Protein AF-A0A7C5L2U5-F1 (afdb_monomer)

Sequence (134 aa):
MRKGSALLLLSFTPVLYGMSEPAPIPSELKEVKIRITDAQGVSHSLKGIRCSDGTLRLKRGALSYSVPLSSVRRITSLSSAGGNVRIRVEFVDGSAEEFEISATTRCVSESRVGTVSFHMAEIREMELLQGESR

Nearest PDB structures (foldseek):
  3tw1-assembly1_A  TM=5.093E-01  e=3.660E-01  Saccharomyces cerevisiae S288C
  3gyp-assembly1_A  TM=5.142E-01  e=5.892E-01  Saccharomyces cerevisiae
  6thl-assembly1_A  TM=4.726E-01  e=4.768E-01  Saccharomyces cerevisiae
  3to1-assembly1_A  TM=4.893E-01  e=9.999E-01  Saccharomyces cerevisiae S288C
  6j3y-assembly1_O  TM=2.353E-01  e=5.892E-01  Chaetoceros neogracilis

pLDDT: mean 86.25, std 17.01, range [35.06, 98.5]

Secondary structure (DSSP, 8-state):
--------------------PPPPPPHHHHT-EEEEEETT--EEEEEEEESSSSEEEEEETTEEEEEEGGGEEEEEEEEEETTEEEEEEEETTS-EEEEEEETT-EEEEEETTEEEEEEGGGEEEEEEETT---

Structure (mmCIF, N/CA/C/O backbone):
data_AF-A0A7C5L2U5-F1
#
_entry.id   AF-A0A7C5L2U5-F1
#
loop_
_atom_site.group_PDB
_atom_site.id
_atom_site.type_symbol
_atom_site.label_atom_id
_atom_site.label_alt_id
_atom_site.label_comp_id
_atom_site.label_asym_id
_atom_site.label_entity_id
_atom_site.label_seq_id
_atom_site.pdbx_PDB_ins_code
_atom_site.Cartn_x
_atom_site.Cartn_y
_atom_site.Cartn_z
_atom_site.occupancy
_atom_site.B_iso_or_equiv
_atom_site.auth_seq_id
_atom_site.auth_comp_id
_atom_site.auth_asym_id
_atom_site.auth_atom_id
_atom_site.pdbx_PDB_model_num
ATOM 1 N N . MET A 1 1 ? 76.781 -20.358 10.986 1.00 45.69 1 MET A N 1
ATOM 2 C CA . MET A 1 1 ? 76.054 -19.166 10.487 1.00 45.69 1 MET A CA 1
ATOM 3 C C . MET A 1 1 ? 75.136 -19.574 9.346 1.00 45.69 1 MET A C 1
ATOM 5 O O . MET A 1 1 ? 75.649 -19.985 8.318 1.00 45.69 1 MET A O 1
ATOM 9 N N . ARG A 1 2 ? 73.814 -19.455 9.516 1.00 42.38 2 ARG A N 1
ATOM 10 C CA . ARG A 1 2 ? 72.861 -18.942 8.510 1.00 42.38 2 ARG A CA 1
ATOM 11 C C . ARG A 1 2 ? 71.478 -18.864 9.163 1.00 42.38 2 ARG A C 1
ATOM 13 O O . ARG A 1 2 ? 70.900 -19.874 9.538 1.00 42.38 2 ARG A O 1
ATOM 20 N N . LYS A 1 3 ? 71.034 -17.624 9.377 1.00 47.75 3 LYS A N 1
ATOM 21 C CA . LYS A 1 3 ? 69.701 -17.241 9.850 1.00 47.75 3 LYS A CA 1
ATOM 22 C C . LYS A 1 3 ? 68.711 -17.453 8.702 1.00 47.75 3 LYS A C 1
ATOM 24 O O . LYS A 1 3 ? 68.969 -16.963 7.606 1.00 47.75 3 LYS A O 1
ATOM 29 N N . GLY A 1 4 ? 67.604 -18.141 8.956 1.00 46.12 4 GLY A N 1
ATOM 30 C CA . GLY A 1 4 ? 66.436 -18.145 8.077 1.00 46.12 4 GLY A CA 1
ATOM 31 C C . GLY A 1 4 ? 65.350 -17.275 8.696 1.00 46.12 4 GLY A C 1
ATOM 32 O O . GLY A 1 4 ? 64.686 -17.709 9.631 1.00 46.12 4 GLY A O 1
ATOM 33 N N . SER A 1 5 ? 65.216 -16.037 8.219 1.00 52.88 5 SER A N 1
ATOM 34 C CA . SER A 1 5 ? 64.093 -15.157 8.554 1.00 52.88 5 SER A CA 1
ATOM 35 C C . SER A 1 5 ? 62.842 -15.640 7.823 1.00 52.88 5 SER A C 1
ATOM 37 O O . SER A 1 5 ? 62.804 -15.610 6.595 1.00 52.88 5 SER A O 1
ATOM 39 N N . ALA A 1 6 ? 61.818 -16.055 8.565 1.00 51.91 6 ALA A N 1
ATOM 40 C CA . ALA A 1 6 ? 60.479 -16.255 8.026 1.00 51.91 6 ALA A CA 1
ATOM 41 C C . ALA A 1 6 ? 59.758 -14.897 7.998 1.00 51.91 6 ALA A C 1
ATOM 43 O O . ALA A 1 6 ? 59.420 -14.340 9.042 1.00 51.91 6 ALA A O 1
ATOM 44 N N . LEU A 1 7 ? 59.582 -14.338 6.800 1.00 52.44 7 LEU A N 1
ATOM 45 C CA . LEU A 1 7 ? 58.827 -13.111 6.565 1.00 52.44 7 LEU A CA 1
ATOM 46 C C . LEU A 1 7 ? 57.342 -13.487 6.428 1.00 52.44 7 LEU A C 1
ATOM 48 O O . LEU A 1 7 ? 56.938 -14.081 5.430 1.00 52.44 7 LEU A O 1
ATOM 52 N N . LEU A 1 8 ? 56.543 -13.190 7.454 1.00 53.19 8 LEU A N 1
ATOM 53 C CA . LEU A 1 8 ? 55.098 -13.415 7.459 1.00 53.19 8 LEU A CA 1
ATOM 54 C C . LEU A 1 8 ? 54.422 -12.301 6.636 1.00 53.19 8 LEU A C 1
ATOM 56 O O . LEU A 1 8 ? 54.311 -11.163 7.087 1.00 53.19 8 LEU A O 1
ATOM 60 N N . LEU A 1 9 ? 54.016 -12.613 5.406 1.00 56.59 9 LEU A N 1
ATOM 61 C CA . LEU A 1 9 ? 53.233 -11.721 4.547 1.00 56.59 9 LEU A CA 1
ATOM 62 C C . LEU A 1 9 ? 51.773 -11.701 5.031 1.00 56.59 9 LEU A C 1
ATOM 64 O O . LEU A 1 9 ? 51.021 -12.638 4.775 1.00 56.59 9 LEU A O 1
ATOM 68 N N . LEU A 1 10 ? 51.375 -10.631 5.730 1.00 58.69 10 LEU A N 1
ATOM 69 C CA . LEU A 1 10 ? 49.966 -10.303 5.969 1.00 58.69 10 LEU A CA 1
ATOM 70 C C . LEU A 1 10 ? 49.325 -9.838 4.654 1.00 58.69 10 LEU A C 1
ATOM 72 O O . LEU A 1 10 ? 49.548 -8.717 4.197 1.00 58.69 10 LEU A O 1
ATOM 76 N N . SER A 1 11 ? 48.511 -10.696 4.052 1.00 59.34 11 SER A N 1
ATOM 77 C CA . SER A 1 11 ? 47.642 -10.362 2.928 1.00 59.34 11 SER A CA 1
ATOM 78 C C . SER A 1 11 ? 46.423 -9.567 3.412 1.00 59.34 11 SER A C 1
ATOM 80 O O . SER A 1 11 ? 45.507 -10.103 4.030 1.00 59.34 11 SER A O 1
ATOM 82 N N . PHE A 1 12 ? 46.405 -8.268 3.104 1.00 58.62 12 PHE A N 1
ATOM 83 C CA . PHE A 1 12 ? 45.220 -7.416 3.190 1.00 58.62 12 PHE A CA 1
ATOM 84 C C . PHE A 1 12 ? 44.241 -7.787 2.067 1.00 58.62 12 PHE A C 1
ATOM 86 O O . PHE A 1 12 ? 44.490 -7.489 0.901 1.00 58.62 12 PHE A O 1
ATOM 93 N N . THR A 1 13 ? 43.117 -8.421 2.397 1.00 66.38 13 THR A N 1
ATOM 94 C CA . THR A 1 13 ? 41.984 -8.559 1.469 1.00 66.38 13 THR A CA 1
ATOM 95 C C . THR A 1 13 ? 41.129 -7.289 1.508 1.00 66.38 13 THR A C 1
ATOM 97 O O . THR A 1 13 ? 40.597 -6.970 2.576 1.00 66.38 13 THR A O 1
ATOM 100 N N . PRO A 1 14 ? 40.947 -6.562 0.391 1.00 59.59 14 PRO A N 1
ATOM 101 C CA . PRO A 1 14 ? 40.001 -5.458 0.341 1.00 59.59 14 PRO A CA 1
ATOM 102 C C . PRO A 1 14 ? 38.580 -6.030 0.373 1.00 59.59 14 PRO A C 1
ATOM 104 O O . PRO A 1 14 ? 38.162 -6.757 -0.527 1.00 59.59 14 PRO A O 1
ATOM 107 N N . VAL A 1 15 ? 37.836 -5.714 1.431 1.00 57.22 15 VAL A N 1
ATOM 108 C CA . VAL A 1 15 ? 36.401 -5.993 1.515 1.00 57.22 15 VAL A CA 1
ATOM 109 C C . VAL A 1 15 ? 35.705 -5.061 0.524 1.00 57.22 15 VAL A C 1
ATOM 111 O O . VAL A 1 15 ? 35.487 -3.884 0.806 1.00 57.22 15 VAL A O 1
ATOM 114 N N . LEU A 1 16 ? 35.402 -5.576 -0.667 1.00 55.72 16 LEU A N 1
ATOM 115 C CA . LEU A 1 16 ? 34.537 -4.908 -1.632 1.00 55.72 16 LEU A CA 1
ATOM 116 C C . LEU A 1 16 ? 33.115 -4.911 -1.060 1.00 55.72 16 LEU A C 1
ATOM 118 O O . LEU A 1 16 ? 32.386 -5.895 -1.178 1.00 55.72 16 LEU A O 1
ATOM 122 N N . TYR A 1 17 ? 32.724 -3.816 -0.410 1.00 53.44 17 TYR A N 1
ATOM 123 C CA . TYR A 1 17 ? 31.319 -3.529 -0.145 1.00 53.44 17 TYR A CA 1
ATOM 124 C C . TYR A 1 17 ? 30.631 -3.324 -1.496 1.00 53.44 17 TYR A C 1
ATOM 126 O O . TYR A 1 17 ? 30.745 -2.266 -2.113 1.00 53.44 17 TYR A O 1
ATOM 134 N N . GLY A 1 18 ? 29.961 -4.369 -1.980 1.00 49.81 18 GLY A N 1
ATOM 135 C CA . GLY A 1 18 ? 29.079 -4.273 -3.131 1.00 49.81 18 GLY A CA 1
ATOM 136 C C . GLY A 1 18 ? 28.011 -3.224 -2.848 1.00 49.81 18 GLY A C 1
ATOM 137 O O . GLY A 1 18 ? 27.242 -3.358 -1.897 1.00 49.81 18 GLY A O 1
ATOM 138 N N . MET A 1 19 ? 27.979 -2.172 -3.663 1.00 60.69 19 MET A N 1
ATOM 139 C CA . MET A 1 19 ? 26.809 -1.312 -3.774 1.00 60.69 19 MET A CA 1
ATOM 140 C C . MET A 1 19 ? 25.687 -2.200 -4.304 1.00 60.69 19 MET A C 1
ATOM 142 O O . MET A 1 19 ? 25.660 -2.524 -5.488 1.00 60.69 19 MET A O 1
ATOM 146 N N . SER A 1 20 ? 24.834 -2.690 -3.408 1.00 60.34 20 SER A N 1
ATOM 147 C CA . SER A 1 20 ? 23.683 -3.492 -3.787 1.00 60.34 20 SER A CA 1
ATOM 148 C C . SER A 1 20 ? 22.772 -2.628 -4.647 1.00 60.34 20 SER A C 1
ATOM 150 O O . SER A 1 20 ? 22.174 -1.659 -4.174 1.00 60.34 20 SER A O 1
ATOM 152 N N . GLU A 1 21 ? 22.696 -2.958 -5.935 1.00 59.41 21 GLU A N 1
ATOM 153 C CA . GLU A 1 21 ? 21.680 -2.396 -6.811 1.00 59.41 21 GLU A CA 1
ATOM 154 C C . GLU A 1 21 ? 20.304 -2.609 -6.158 1.00 59.41 21 GLU A C 1
ATOM 156 O O . GLU A 1 21 ? 20.053 -3.673 -5.573 1.00 59.41 21 GLU A O 1
ATOM 161 N N . PRO A 1 22 ? 19.406 -1.606 -6.191 1.00 65.44 22 PRO A N 1
ATOM 162 C CA . PRO A 1 22 ? 18.073 -1.772 -5.643 1.00 65.44 22 PRO A CA 1
ATOM 163 C C . PRO A 1 22 ? 17.408 -2.971 -6.315 1.00 65.44 22 PRO A C 1
ATOM 165 O O . PRO A 1 22 ? 17.375 -3.042 -7.543 1.00 65.44 22 PRO A O 1
ATOM 168 N N . ALA A 1 23 ? 16.858 -3.892 -5.518 1.00 73.12 23 ALA A N 1
ATOM 169 C CA . ALA A 1 23 ? 16.187 -5.068 -6.058 1.00 73.12 23 ALA A CA 1
ATOM 170 C C . ALA A 1 23 ? 15.158 -4.656 -7.134 1.00 73.12 23 ALA A C 1
ATOM 172 O O . ALA A 1 23 ? 14.391 -3.701 -6.911 1.00 73.12 23 ALA A O 1
ATOM 173 N N . PRO A 1 24 ? 15.141 -5.336 -8.294 1.00 80.38 24 PRO A N 1
ATOM 174 C CA . PRO A 1 24 ? 14.226 -5.002 -9.373 1.00 80.38 24 PRO A CA 1
ATOM 175 C C . PRO A 1 24 ? 12.774 -5.235 -8.943 1.00 80.38 24 PRO A C 1
ATOM 177 O O . PRO A 1 24 ? 12.485 -6.049 -8.065 1.00 80.38 24 PRO A O 1
ATOM 180 N N . ILE A 1 25 ? 11.841 -4.517 -9.571 1.00 80.62 25 ILE A N 1
ATOM 181 C CA . ILE A 1 25 ? 10.407 -4.776 -9.400 1.00 80.62 25 ILE A CA 1
ATOM 182 C C . ILE A 1 25 ? 10.097 -6.181 -9.959 1.00 80.62 25 ILE A C 1
ATOM 184 O O . ILE A 1 25 ? 10.520 -6.467 -11.087 1.00 80.62 25 ILE A O 1
ATOM 188 N N . PRO A 1 26 ? 9.378 -7.047 -9.214 1.00 80.56 26 PRO A N 1
ATOM 189 C CA . PRO A 1 26 ? 8.984 -8.374 -9.688 1.00 80.56 26 PRO A CA 1
ATOM 190 C C . PRO A 1 26 ? 8.220 -8.308 -11.013 1.00 80.56 26 PRO A C 1
ATOM 192 O O . PRO A 1 26 ? 7.408 -7.404 -11.220 1.00 80.56 26 PRO A O 1
ATOM 195 N N . SER A 1 27 ? 8.483 -9.251 -11.917 1.00 83.06 27 SER A N 1
ATOM 196 C CA . SER A 1 27 ? 7.961 -9.258 -13.292 1.00 83.06 27 SER A CA 1
ATOM 197 C C . SER A 1 27 ? 6.435 -9.167 -13.352 1.00 83.06 27 SER A C 1
ATOM 199 O O . SER A 1 27 ? 5.891 -8.434 -14.172 1.00 83.06 27 SER A O 1
ATOM 201 N N . GLU A 1 28 ? 5.759 -9.861 -12.444 1.00 83.69 28 GLU A N 1
ATOM 202 C CA . GLU A 1 28 ? 4.307 -9.899 -12.292 1.00 83.69 28 GLU A CA 1
ATOM 203 C C . GLU A 1 28 ? 3.708 -8.573 -11.802 1.00 83.69 28 GLU A C 1
ATOM 205 O O . GLU A 1 28 ? 2.523 -8.320 -12.003 1.00 83.69 28 GLU A O 1
ATOM 210 N N . LEU A 1 29 ? 4.522 -7.703 -11.197 1.00 84.94 29 LEU A N 1
ATOM 211 C CA . LEU A 1 29 ? 4.097 -6.391 -10.713 1.00 84.94 29 LEU A CA 1
ATOM 212 C C . LEU A 1 29 ? 4.506 -5.252 -11.646 1.00 84.94 29 LEU A C 1
ATOM 214 O O . LEU A 1 29 ? 3.911 -4.185 -11.545 1.00 84.94 29 LEU A O 1
ATOM 218 N N . LYS A 1 30 ? 5.474 -5.449 -12.556 1.00 85.94 30 LYS A N 1
ATOM 219 C CA . LYS A 1 30 ? 6.023 -4.390 -13.433 1.00 85.94 30 LYS A CA 1
ATOM 220 C C . LYS A 1 30 ? 4.963 -3.648 -14.241 1.00 85.94 30 LYS A C 1
ATOM 222 O O . LYS A 1 30 ? 5.060 -2.439 -14.407 1.00 85.94 30 LYS A O 1
ATOM 227 N N . GLU A 1 31 ? 3.956 -4.362 -14.732 1.00 88.00 31 GLU A N 1
ATOM 228 C CA . GLU A 1 31 ? 2.911 -3.794 -15.592 1.00 88.00 31 GLU A CA 1
ATOM 229 C C . GLU A 1 31 ? 1.656 -3.352 -14.826 1.00 88.00 31 GLU A C 1
ATOM 231 O O . GLU A 1 31 ? 0.740 -2.776 -15.415 1.00 88.00 31 GLU A O 1
ATOM 236 N N . VAL A 1 32 ? 1.609 -3.567 -13.507 1.00 90.94 32 VAL A N 1
ATOM 237 C CA . VAL A 1 32 ? 0.465 -3.166 -12.684 1.00 90.94 32 VAL A CA 1
ATOM 238 C C . VAL A 1 32 ? 0.419 -1.645 -12.600 1.00 90.94 32 VAL A C 1
ATOM 240 O O . VAL A 1 32 ? 1.387 -1.003 -12.189 1.00 90.94 32 VAL A O 1
ATOM 243 N N . LYS A 1 33 ? -0.721 -1.058 -12.974 1.00 94.75 33 LYS A N 1
ATOM 244 C CA . LYS A 1 33 ? -1.001 0.361 -12.737 1.00 94.75 33 LYS A CA 1
ATOM 245 C C . LYS A 1 33 ? -1.410 0.539 -11.280 1.00 94.75 33 LYS A C 1
ATOM 247 O O . LYS A 1 33 ? -2.237 -0.216 -10.776 1.00 94.75 33 LYS A O 1
ATOM 252 N N . ILE A 1 34 ? -0.858 1.547 -10.617 1.00 95.56 34 ILE A N 1
ATOM 253 C CA . ILE A 1 34 ? -1.197 1.881 -9.234 1.00 95.56 34 ILE A CA 1
ATOM 254 C C . ILE A 1 34 ? -1.736 3.304 -9.191 1.00 95.56 34 ILE A C 1
ATOM 256 O O . ILE A 1 34 ? -1.153 4.221 -9.773 1.00 95.56 34 ILE A O 1
ATOM 260 N N . ARG A 1 35 ? -2.837 3.499 -8.471 1.00 97.31 35 ARG A N 1
ATOM 261 C CA . ARG A 1 35 ? -3.281 4.825 -8.051 1.00 97.31 35 ARG A CA 1
ATOM 262 C C . ARG A 1 35 ? -2.982 4.987 -6.571 1.00 97.31 35 ARG A C 1
ATOM 264 O O . ARG A 1 35 ? -3.360 4.138 -5.772 1.00 97.31 35 ARG A O 1
ATOM 271 N N . ILE A 1 36 ? -2.304 6.068 -6.215 1.00 97.62 36 ILE A N 1
ATOM 272 C CA . ILE A 1 36 ? -1.999 6.399 -4.824 1.00 97.62 36 ILE A CA 1
ATOM 273 C C . ILE A 1 36 ? -2.603 7.751 -4.507 1.00 97.62 36 ILE A C 1
ATOM 275 O O . ILE A 1 36 ? -2.369 8.702 -5.240 1.00 97.62 36 ILE A O 1
ATOM 279 N N . THR A 1 37 ? -3.328 7.845 -3.404 1.00 98.19 37 THR A N 1
ATOM 280 C CA . THR A 1 37 ? -3.698 9.119 -2.793 1.00 98.19 37 THR A CA 1
ATOM 281 C C . THR A 1 37 ? -2.854 9.285 -1.539 1.00 98.19 37 THR A C 1
ATOM 283 O O . THR A 1 37 ? -2.927 8.454 -0.629 1.00 98.19 37 THR A O 1
ATOM 286 N N . ASP A 1 38 ? -2.027 10.325 -1.494 1.00 97.12 38 ASP A N 1
ATOM 287 C CA . ASP A 1 38 ? -1.179 10.592 -0.333 1.00 97.12 38 ASP A CA 1
ATOM 288 C C . ASP A 1 38 ? -1.972 11.162 0.857 1.00 97.12 38 ASP A C 1
ATOM 290 O O . ASP A 1 38 ? -3.178 11.436 0.789 1.00 97.12 38 ASP A O 1
ATOM 294 N N . ALA A 1 39 ? -1.295 11.308 1.992 1.00 94.94 39 ALA A N 1
ATOM 295 C CA . ALA A 1 39 ? -1.871 11.850 3.214 1.00 94.94 39 ALA A CA 1
ATOM 296 C C . ALA A 1 39 ? -2.406 13.282 3.027 1.00 94.94 39 ALA A C 1
ATOM 298 O O . ALA A 1 39 ? -3.384 13.648 3.683 1.00 94.94 39 ALA A O 1
ATOM 299 N N . GLN A 1 40 ? -1.836 14.065 2.106 1.00 96.69 40 GLN A N 1
ATOM 300 C CA . GLN A 1 40 ? -2.291 15.410 1.749 1.00 96.69 40 GLN A CA 1
ATOM 301 C C . GLN A 1 40 ? -3.500 15.399 0.795 1.00 96.69 40 GLN A C 1
ATOM 303 O O . GLN A 1 40 ? -4.184 16.412 0.660 1.00 96.69 40 GLN A O 1
ATOM 308 N N . GLY A 1 41 ? -3.831 14.250 0.202 1.00 96.62 41 GLY A N 1
ATOM 309 C CA . GLY A 1 41 ? -4.953 14.076 -0.718 1.00 96.62 41 GLY A CA 1
ATOM 310 C C . GLY A 1 41 ? -4.587 14.256 -2.191 1.00 96.62 41 GLY A C 1
ATOM 311 O O . GLY A 1 41 ? -5.491 14.344 -3.019 1.00 96.62 41 GLY A O 1
ATOM 312 N N . VAL A 1 42 ? -3.299 14.313 -2.537 1.00 97.56 42 VAL A N 1
ATOM 313 C CA . VAL A 1 42 ? -2.849 14.373 -3.931 1.00 97.56 42 VAL A CA 1
ATOM 314 C C . VAL A 1 42 ? -2.848 12.965 -4.518 1.00 97.56 42 VAL A C 1
ATOM 316 O O . VAL A 1 42 ? -2.341 12.018 -3.913 1.00 97.56 42 VAL A O 1
ATOM 319 N N . SER A 1 43 ? -3.429 12.826 -5.710 1.00 97.06 43 SER A N 1
ATOM 320 C CA . SER A 1 43 ? -3.485 11.554 -6.427 1.00 97.06 43 SER A CA 1
ATOM 321 C C . SER A 1 43 ? -2.343 11.415 -7.431 1.00 97.06 43 SER A C 1
ATOM 323 O O . SER A 1 43 ? -2.142 12.261 -8.302 1.00 97.06 43 SER A O 1
ATOM 325 N N . HIS A 1 44 ? -1.658 10.280 -7.366 1.00 96.50 44 HIS A N 1
ATOM 326 C CA . HIS A 1 44 ? -0.530 9.900 -8.202 1.00 96.50 44 HIS A CA 1
ATOM 327 C C . HIS A 1 44 ? -0.907 8.678 -9.038 1.00 96.50 44 HIS A C 1
ATOM 329 O O . HIS A 1 44 ? -1.495 7.721 -8.533 1.00 96.50 44 HIS A O 1
ATOM 335 N N . SER A 1 45 ? -0.579 8.711 -10.330 1.00 96.06 45 SER A N 1
ATOM 336 C CA . SER A 1 45 ? -0.724 7.563 -11.234 1.00 96.06 45 SER A CA 1
ATOM 337 C C . SER A 1 45 ? 0.648 6.975 -11.518 1.00 96.06 45 SER A C 1
ATOM 339 O O . SER A 1 45 ? 1.485 7.633 -12.140 1.00 96.06 45 SER A O 1
ATOM 341 N N . LEU A 1 46 ? 0.862 5.751 -11.053 1.00 95.62 46 LEU A N 1
ATOM 342 C CA . LEU A 1 46 ? 2.144 5.064 -11.068 1.00 95.62 46 LEU A CA 1
ATOM 343 C C . LEU A 1 46 ? 2.029 3.704 -11.772 1.00 95.62 46 LEU A C 1
ATOM 345 O O . LEU A 1 46 ? 0.933 3.228 -12.083 1.00 95.62 46 LEU A O 1
ATOM 349 N N . LYS A 1 47 ? 3.172 3.080 -12.036 1.00 95.00 47 LYS A N 1
ATOM 350 C CA . LYS A 1 47 ? 3.301 1.775 -12.683 1.00 95.00 47 LYS A CA 1
ATOM 351 C C . LYS A 1 47 ? 4.396 0.976 -11.989 1.00 95.00 47 LYS A C 1
ATOM 353 O O . LYS A 1 47 ? 5.427 1.539 -11.639 1.00 95.00 47 LYS A O 1
ATOM 358 N N . GLY A 1 48 ? 4.187 -0.324 -11.804 1.00 92.88 48 GLY A N 1
ATOM 359 C CA . GLY A 1 48 ? 5.155 -1.171 -11.114 1.00 92.88 48 GLY A CA 1
ATOM 360 C C . GLY A 1 48 ? 5.184 -0.884 -9.618 1.00 92.88 48 GLY A C 1
ATOM 361 O O . GLY A 1 48 ? 5.187 0.269 -9.209 1.00 92.88 48 GLY A O 1
ATOM 362 N N . ILE A 1 49 ? 5.208 -1.893 -8.753 1.00 94.06 49 ILE A N 1
ATOM 363 C CA . ILE A 1 49 ? 5.315 -1.635 -7.310 1.00 94.06 49 ILE A CA 1
ATOM 364 C C . ILE A 1 49 ? 6.149 -2.685 -6.594 1.00 94.06 49 ILE A C 1
ATOM 366 O O . ILE A 1 49 ? 6.060 -3.879 -6.875 1.00 94.06 49 ILE A O 1
ATOM 370 N N . ARG A 1 50 ? 6.951 -2.226 -5.630 1.00 92.88 50 ARG A N 1
ATOM 371 C CA . ARG A 1 50 ? 7.724 -3.077 -4.728 1.00 92.88 50 ARG A CA 1
ATOM 372 C C . ARG A 1 50 ? 7.843 -2.446 -3.341 1.00 92.88 50 ARG A C 1
ATOM 374 O O . ARG A 1 50 ? 8.483 -1.413 -3.209 1.00 92.88 50 ARG A O 1
ATOM 381 N N . CYS A 1 51 ? 7.296 -3.091 -2.309 1.00 89.81 51 CYS A N 1
ATOM 382 C CA . CYS A 1 51 ? 7.464 -2.678 -0.902 1.00 89.81 51 CYS A CA 1
ATOM 383 C C . CYS A 1 51 ? 8.506 -3.508 -0.130 1.00 89.81 51 CYS A C 1
ATOM 385 O O . CYS A 1 51 ? 9.152 -3.053 0.808 1.00 89.81 51 CYS A O 1
ATOM 387 N N . SER A 1 52 ? 8.702 -4.759 -0.524 1.00 85.62 52 SER A N 1
ATOM 388 C CA . SER A 1 52 ? 9.771 -5.633 -0.030 1.00 85.62 52 SER A CA 1
ATOM 389 C C . SER A 1 52 ? 10.225 -6.496 -1.206 1.00 85.62 52 SER A C 1
ATOM 391 O O . SER A 1 52 ? 10.663 -5.929 -2.206 1.00 85.62 52 SER A O 1
ATOM 393 N N . ASP A 1 53 ? 10.005 -7.808 -1.160 1.00 82.12 53 ASP A N 1
ATOM 394 C CA . ASP A 1 53 ? 10.253 -8.745 -2.265 1.00 82.12 53 ASP A CA 1
ATOM 395 C C . ASP A 1 53 ? 8.943 -9.059 -3.014 1.00 82.12 53 ASP A C 1
ATOM 397 O O . ASP A 1 53 ? 8.615 -10.207 -3.284 1.00 82.12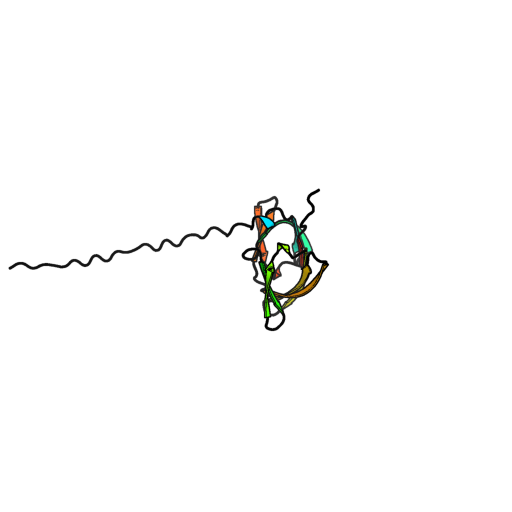 53 ASP A O 1
ATOM 401 N N . GLY A 1 54 ? 8.119 -8.033 -3.260 1.00 87.56 54 GLY A N 1
ATOM 402 C CA . GLY A 1 54 ? 6.779 -8.197 -3.851 1.00 87.56 54 GLY A CA 1
ATOM 403 C C . GLY A 1 54 ? 5.663 -8.548 -2.856 1.00 87.56 54 GLY A C 1
ATOM 404 O O . GLY A 1 54 ? 4.513 -8.718 -3.259 1.00 87.56 54 GLY A O 1
ATOM 405 N N . THR A 1 55 ? 5.964 -8.608 -1.556 1.00 93.25 55 THR A N 1
ATOM 406 C CA . THR A 1 55 ? 4.977 -8.852 -0.493 1.00 93.25 55 THR A CA 1
ATOM 407 C C . THR A 1 55 ? 4.879 -7.689 0.497 1.00 93.25 55 THR A C 1
ATOM 409 O O . THR A 1 55 ? 5.775 -6.846 0.600 1.00 93.25 55 THR A O 1
ATOM 412 N N . LEU A 1 56 ? 3.774 -7.654 1.241 1.00 95.06 56 LEU A N 1
ATOM 413 C CA . LEU A 1 56 ? 3.562 -6.811 2.409 1.00 95.06 56 LEU A CA 1
ATOM 414 C C . LEU A 1 56 ? 3.722 -7.647 3.674 1.00 95.06 56 LEU A C 1
ATOM 416 O O . LEU A 1 56 ? 3.088 -8.692 3.827 1.00 95.06 56 LEU A O 1
ATOM 420 N N . ARG A 1 57 ? 4.542 -7.158 4.606 1.00 96.06 57 ARG A N 1
ATOM 421 C CA . ARG A 1 57 ? 4.652 -7.727 5.952 1.00 96.06 57 ARG A CA 1
ATOM 422 C C . ARG A 1 57 ? 3.612 -7.074 6.852 1.00 96.06 57 ARG A C 1
ATOM 424 O O . ARG A 1 57 ? 3.773 -5.918 7.240 1.00 96.06 57 ARG A O 1
ATOM 431 N N . LEU A 1 58 ? 2.553 -7.815 7.149 1.00 96.88 58 LEU A N 1
ATOM 432 C CA . LEU A 1 58 ? 1.389 -7.349 7.899 1.00 96.88 58 LEU A CA 1
ATOM 433 C C . LEU A 1 58 ? 1.298 -8.048 9.253 1.00 96.88 58 LEU A C 1
ATOM 435 O O . LEU A 1 58 ? 1.774 -9.169 9.410 1.00 96.88 58 LEU A O 1
ATOM 439 N N . LYS A 1 59 ? 0.660 -7.411 10.231 1.00 97.12 59 LYS A N 1
ATOM 440 C CA . LYS A 1 59 ? 0.389 -7.989 11.549 1.00 97.12 59 LYS A CA 1
ATOM 441 C C . LYS A 1 59 ? -1.099 -7.982 11.860 1.00 97.12 59 LYS A C 1
ATOM 443 O O . LYS A 1 59 ? -1.808 -7.037 11.525 1.00 97.12 59 LYS A O 1
ATOM 448 N N . ARG A 1 60 ? -1.552 -9.026 12.552 1.00 96.06 60 ARG A N 1
ATOM 449 C CA . ARG A 1 60 ? -2.856 -9.063 13.224 1.00 96.06 60 ARG A CA 1
ATOM 450 C C . ARG A 1 60 ? -2.701 -9.797 14.548 1.00 96.06 60 ARG A C 1
ATOM 452 O O . ARG A 1 60 ? -2.427 -10.998 14.568 1.00 96.06 60 ARG A O 1
ATOM 459 N N . GLY A 1 61 ? -2.866 -9.067 15.649 1.00 93.38 61 GLY A N 1
ATOM 460 C CA . GLY A 1 61 ? -2.546 -9.582 16.978 1.00 93.38 61 GLY A CA 1
ATOM 461 C C . GLY A 1 61 ? -1.080 -10.017 17.054 1.00 93.38 61 GLY A C 1
ATOM 462 O O . GLY A 1 61 ? -0.185 -9.276 16.658 1.00 93.38 61 GLY A O 1
ATOM 463 N N . ALA A 1 62 ? -0.834 -11.239 17.526 1.00 94.38 62 ALA A N 1
ATOM 464 C CA . ALA A 1 62 ? 0.515 -11.797 17.642 1.00 94.38 62 ALA A CA 1
ATOM 465 C C . ALA A 1 62 ? 1.076 -12.375 16.326 1.00 94.38 62 ALA A C 1
ATOM 467 O O . ALA A 1 62 ?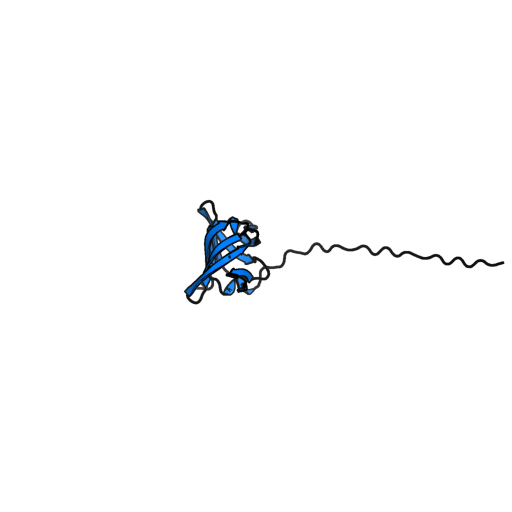 2.250 -12.741 16.270 1.00 94.38 62 ALA A O 1
ATOM 468 N N . LEU A 1 63 ? 0.258 -12.485 15.274 1.00 96.12 63 LEU A N 1
ATOM 469 C CA . LEU A 1 63 ? 0.640 -13.154 14.032 1.00 96.12 63 LEU A CA 1
ATOM 470 C C . LEU A 1 63 ? 1.179 -12.161 13.002 1.00 96.12 63 LEU A C 1
ATOM 472 O O . LEU A 1 63 ? 0.655 -11.055 12.849 1.00 96.12 63 LEU A O 1
ATOM 476 N N . SER A 1 64 ? 2.216 -12.587 12.279 1.00 96.31 64 SER A N 1
ATOM 477 C CA . SER A 1 64 ? 2.785 -11.865 11.138 1.00 96.31 64 SER A CA 1
ATOM 478 C C . SER A 1 64 ? 2.475 -12.607 9.842 1.00 96.31 64 SER A C 1
ATOM 480 O O . SER A 1 64 ? 2.656 -13.819 9.757 1.00 96.31 64 SER A O 1
ATOM 482 N N . TYR A 1 65 ? 2.039 -11.864 8.834 1.00 96.62 65 TYR A N 1
ATOM 483 C CA . TYR A 1 65 ? 1.619 -12.351 7.529 1.00 96.62 65 TYR A CA 1
ATOM 484 C C . TYR A 1 65 ? 2.547 -11.781 6.459 1.00 96.62 65 TYR A C 1
ATOM 486 O O . TYR A 1 65 ? 2.961 -10.623 6.536 1.00 96.62 65 TYR A O 1
ATOM 494 N N . SER A 1 66 ? 2.847 -12.588 5.446 1.00 96.38 66 SER A N 1
ATOM 495 C CA . SER A 1 66 ? 3.490 -12.135 4.214 1.00 96.38 66 SER A CA 1
ATOM 496 C C . SER A 1 66 ? 2.456 -12.222 3.101 1.00 96.38 66 SER A C 1
ATOM 498 O O . SER A 1 66 ? 2.142 -13.314 2.635 1.00 96.38 66 SER A O 1
ATOM 500 N N . VAL A 1 67 ? 1.884 -11.080 2.729 1.00 96.00 67 VAL A N 1
ATOM 501 C CA . VAL A 1 67 ? 0.793 -10.999 1.752 1.00 96.00 67 VAL A CA 1
ATOM 502 C C . VAL A 1 67 ? 1.354 -10.597 0.388 1.00 96.00 67 VAL A C 1
ATOM 504 O O . VAL A 1 67 ? 1.951 -9.524 0.290 1.00 96.00 67 VAL A O 1
ATOM 507 N N . PRO A 1 68 ? 1.182 -11.399 -0.676 1.00 94.62 68 PRO A N 1
ATOM 508 C CA . PRO A 1 68 ? 1.608 -11.024 -2.023 1.00 94.62 68 PRO A CA 1
ATOM 509 C C . PRO A 1 68 ? 0.870 -9.781 -2.522 1.00 94.62 68 PRO A C 1
ATOM 511 O O . PRO A 1 68 ? -0.359 -9.736 -2.467 1.00 94.62 68 PRO A O 1
ATOM 514 N N . LEU A 1 69 ? 1.588 -8.797 -3.072 1.00 94.19 69 LEU A N 1
ATOM 515 C CA . LEU A 1 69 ? 0.959 -7.604 -3.658 1.00 94.19 69 LEU A CA 1
ATOM 516 C C . LEU A 1 69 ? 0.025 -7.963 -4.825 1.00 94.19 69 LEU A C 1
ATOM 518 O O . LEU A 1 69 ? -0.990 -7.305 -5.012 1.00 94.19 69 LEU A O 1
ATOM 522 N N . SER A 1 70 ? 0.295 -9.056 -5.544 1.00 92.31 70 SER A N 1
ATOM 523 C CA . SER A 1 70 ? -0.587 -9.604 -6.588 1.00 92.31 70 SER A CA 1
ATOM 524 C C . SER A 1 70 ? -1.954 -10.079 -6.070 1.00 92.31 70 SER A C 1
ATOM 526 O O . SER A 1 70 ? -2.895 -10.201 -6.839 1.00 92.31 70 SER A O 1
ATOM 528 N N . SER A 1 71 ? -2.104 -10.322 -4.767 1.00 94.62 71 SER A N 1
ATOM 529 C CA . SER A 1 71 ? -3.403 -10.664 -4.164 1.00 94.62 71 SER A CA 1
ATOM 530 C C . SER A 1 71 ? -4.180 -9.444 -3.661 1.00 94.62 71 SER A C 1
ATOM 532 O O . SER A 1 71 ? -5.347 -9.564 -3.289 1.00 94.62 71 SER A O 1
ATOM 534 N N . VAL A 1 72 ? -3.551 -8.265 -3.648 1.00 96.06 72 VAL A N 1
ATOM 535 C CA . VAL A 1 72 ? -4.112 -7.032 -3.092 1.00 96.06 72 VAL A CA 1
ATOM 536 C C . VAL A 1 72 ? -4.741 -6.194 -4.198 1.00 96.06 72 VAL A C 1
ATOM 538 O O . VAL A 1 72 ? -4.096 -5.876 -5.196 1.00 96.06 72 VAL A O 1
ATOM 541 N N . ARG A 1 73 ? -5.990 -5.780 -3.981 1.00 96.75 73 ARG A N 1
ATOM 542 C CA . ARG A 1 73 ? -6.708 -4.824 -4.829 1.00 96.75 73 ARG A CA 1
ATOM 543 C C . ARG A 1 73 ? -6.571 -3.401 -4.304 1.00 96.75 73 ARG A C 1
ATOM 545 O O . ARG A 1 73 ? -6.274 -2.489 -5.070 1.00 96.75 73 ARG A O 1
ATOM 552 N N . ARG A 1 74 ? -6.791 -3.196 -3.004 1.00 98.06 74 ARG A N 1
ATOM 553 C CA . ARG A 1 74 ? -6.775 -1.865 -2.386 1.00 98.06 74 ARG A CA 1
ATOM 554 C C . ARG A 1 74 ? -6.231 -1.912 -0.967 1.00 98.06 74 ARG A C 1
ATOM 556 O O . ARG A 1 74 ? -6.447 -2.878 -0.243 1.00 98.06 74 ARG A O 1
ATOM 563 N N . ILE A 1 75 ? -5.553 -0.845 -0.571 1.00 98.19 75 ILE A N 1
ATOM 564 C CA . ILE A 1 75 ? -5.113 -0.587 0.793 1.00 98.19 75 ILE A CA 1
ATOM 565 C C . ILE A 1 75 ? -5.609 0.796 1.191 1.00 98.19 75 ILE A C 1
ATOM 567 O O . ILE A 1 75 ? -5.306 1.777 0.514 1.00 98.19 75 ILE A O 1
ATOM 571 N N . THR A 1 76 ? -6.314 0.885 2.311 1.00 98.50 76 THR A N 1
ATOM 572 C CA . THR A 1 76 ? -6.783 2.154 2.874 1.00 98.50 76 THR A CA 1
ATOM 573 C C . THR A 1 76 ? -6.205 2.329 4.269 1.00 98.50 76 THR A C 1
ATOM 575 O O . THR A 1 76 ? -6.338 1.448 5.117 1.00 98.50 76 THR A O 1
ATOM 578 N N . SER A 1 77 ? -5.561 3.466 4.513 1.00 97.81 77 SER A N 1
ATOM 579 C CA . SER A 1 77 ? -5.057 3.843 5.831 1.00 97.81 77 SER A CA 1
ATOM 580 C C . SER A 1 77 ? -6.213 4.290 6.723 1.00 97.81 77 SER A C 1
ATOM 582 O O . SER A 1 77 ? -7.014 5.138 6.332 1.00 97.81 77 SER A O 1
ATOM 584 N N . LEU A 1 78 ? -6.319 3.695 7.912 1.00 97.56 78 LEU A N 1
ATOM 585 C CA . LEU A 1 78 ? -7.384 3.973 8.880 1.00 97.56 78 LEU A CA 1
ATOM 586 C C . LEU A 1 78 ? -6.894 4.885 10.007 1.00 97.56 78 LEU A C 1
ATOM 588 O O . LEU A 1 78 ? -7.587 5.813 10.415 1.00 97.56 78 LEU A O 1
ATOM 592 N N . SER A 1 79 ? -5.698 4.612 10.529 1.00 96.12 79 SER A N 1
ATOM 593 C CA . SER A 1 79 ? -5.086 5.378 11.617 1.00 96.12 79 SER A CA 1
ATOM 594 C C . SER A 1 79 ? -3.586 5.112 11.689 1.00 96.12 79 SER A C 1
ATOM 596 O O . SER A 1 79 ? -3.144 4.015 11.352 1.00 96.12 79 SER A O 1
ATOM 598 N N . SER A 1 80 ? -2.812 6.061 12.213 1.00 93.19 80 SER A N 1
ATOM 599 C CA . SER A 1 80 ? -1.375 5.898 12.460 1.00 93.19 80 SER A CA 1
ATOM 600 C C . SER A 1 80 ? -1.068 6.146 13.934 1.00 93.19 80 SER A C 1
ATOM 602 O O . SER A 1 80 ? -1.447 7.185 14.475 1.00 93.19 80 SER A O 1
ATOM 604 N N . ALA A 1 81 ? -0.426 5.183 14.598 1.00 88.31 81 ALA A N 1
ATOM 605 C CA . ALA A 1 81 ? -0.047 5.276 16.006 1.00 88.31 81 ALA A CA 1
ATOM 606 C C . ALA A 1 81 ? 1.127 4.340 16.324 1.00 88.31 81 ALA A C 1
ATOM 608 O O . ALA A 1 81 ? 1.230 3.240 15.783 1.00 88.31 81 ALA A O 1
ATOM 609 N N . GLY A 1 82 ? 2.019 4.766 17.223 1.00 86.44 82 GLY A N 1
ATOM 610 C CA . GLY A 1 82 ? 3.079 3.898 17.756 1.00 86.44 82 GLY A CA 1
ATOM 611 C C . GLY A 1 82 ? 4.050 3.341 16.707 1.00 86.44 82 GLY A C 1
ATOM 612 O O . GLY A 1 82 ? 4.562 2.241 16.880 1.00 86.44 82 GLY A O 1
ATOM 613 N N . GLY A 1 83 ? 4.282 4.065 15.605 1.00 93.94 83 GLY A N 1
ATOM 614 C CA . GLY A 1 83 ? 5.157 3.616 14.514 1.00 93.94 83 GLY A CA 1
ATOM 615 C C . GLY A 1 83 ? 4.526 2.593 13.563 1.00 93.94 83 GLY A C 1
ATOM 616 O O . GLY A 1 83 ? 5.208 2.108 12.662 1.00 93.94 83 GLY A O 1
ATOM 617 N N . ASN A 1 84 ? 3.233 2.300 13.717 1.00 96.31 84 ASN A N 1
ATOM 618 C CA . ASN A 1 84 ? 2.466 1.448 12.816 1.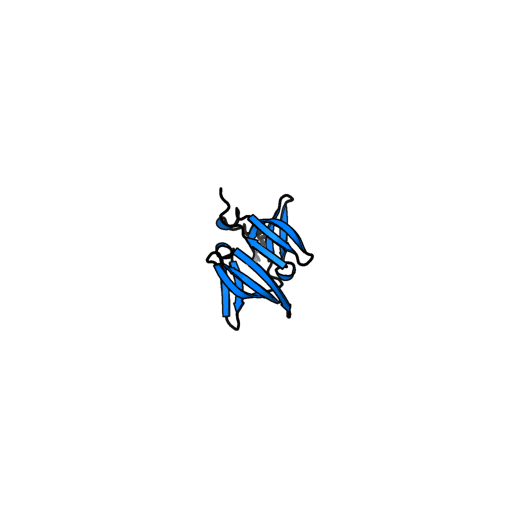00 96.31 84 ASN A CA 1
ATOM 619 C C . ASN A 1 84 ? 1.299 2.221 12.195 1.00 96.31 84 ASN A C 1
ATOM 621 O O . ASN A 1 84 ? 0.799 3.203 12.747 1.00 96.31 84 ASN A O 1
ATOM 625 N N . VAL A 1 85 ? 0.841 1.730 11.050 1.00 97.44 85 VAL A N 1
ATOM 626 C CA . VAL A 1 85 ? -0.372 2.180 10.374 1.00 97.44 85 VAL A CA 1
ATOM 627 C C . VAL A 1 85 ? -1.369 1.032 10.406 1.00 97.44 85 VAL A C 1
ATOM 629 O O . VAL A 1 85 ? -1.060 -0.077 9.967 1.00 97.44 85 VAL A O 1
ATOM 632 N N . ARG A 1 86 ? -2.569 1.293 10.925 1.00 98.00 86 ARG A N 1
ATOM 633 C CA . ARG A 1 86 ? -3.704 0.384 10.777 1.00 98.00 86 ARG A CA 1
ATOM 634 C C . ARG A 1 86 ? -4.276 0.589 9.386 1.00 98.00 86 ARG A C 1
ATOM 636 O O . ARG A 1 86 ? -4.632 1.710 9.024 1.00 98.00 86 ARG A O 1
ATOM 643 N N . ILE A 1 87 ? -4.354 -0.486 8.621 1.00 98.31 87 ILE A N 1
ATOM 644 C CA . ILE A 1 87 ? -4.816 -0.478 7.239 1.00 98.31 87 ILE A CA 1
ATOM 645 C C . ILE A 1 87 ? -5.963 -1.465 7.061 1.00 98.31 87 ILE A C 1
ATOM 647 O O . ILE A 1 87 ? -5.996 -2.519 7.697 1.00 98.31 87 ILE A O 1
ATOM 651 N N . ARG A 1 88 ? -6.877 -1.143 6.151 1.00 98.44 88 ARG A N 1
ATOM 652 C CA . ARG A 1 88 ? -7.797 -2.108 5.556 1.00 98.44 88 ARG A CA 1
ATOM 653 C C . ARG A 1 88 ? -7.209 -2.571 4.233 1.00 98.44 88 ARG A C 1
ATOM 655 O O . ARG A 1 88 ? -6.868 -1.737 3.399 1.00 98.44 88 ARG A O 1
ATOM 662 N N . VAL A 1 89 ? -7.088 -3.878 4.053 1.00 98.38 89 VAL A N 1
ATOM 663 C CA . VAL A 1 89 ? 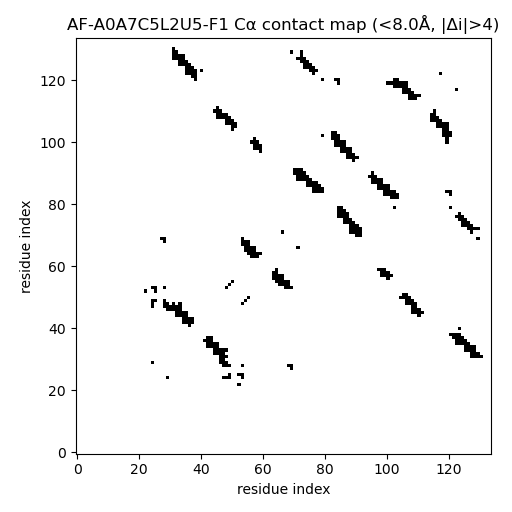-6.634 -4.500 2.808 1.00 98.38 89 VAL A CA 1
ATOM 664 C C . VAL A 1 89 ? -7.834 -5.169 2.163 1.00 98.38 89 VAL A C 1
ATOM 666 O O . VAL A 1 89 ? -8.446 -6.046 2.766 1.00 98.38 89 VAL A O 1
ATOM 669 N N . GLU A 1 90 ? -8.180 -4.740 0.956 1.00 98.38 90 GLU A N 1
ATOM 670 C CA . GLU A 1 90 ? -9.134 -5.425 0.092 1.00 98.38 90 GLU A CA 1
ATOM 671 C C . GLU A 1 90 ? -8.363 -6.306 -0.888 1.00 98.38 90 GLU A C 1
ATOM 673 O O . GLU A 1 90 ? -7.468 -5.834 -1.598 1.00 98.38 90 GLU A O 1
ATOM 678 N N . PHE A 1 91 ? -8.721 -7.581 -0.935 1.00 97.06 91 PHE A N 1
ATOM 679 C CA . PHE A 1 91 ? -8.104 -8.575 -1.798 1.00 97.06 91 PHE A CA 1
ATOM 680 C C . PHE A 1 91 ? -8.836 -8.678 -3.140 1.00 97.06 91 PHE A C 1
ATOM 682 O O . PHE A 1 91 ? -9.968 -8.214 -3.310 1.00 97.06 91 PHE A O 1
ATOM 689 N N . VAL A 1 92 ? -8.173 -9.289 -4.121 1.00 95.19 92 VAL A N 1
ATOM 690 C CA . VAL A 1 92 ? -8.727 -9.495 -5.470 1.00 95.19 92 VAL A CA 1
ATOM 691 C C . VAL A 1 92 ? -9.986 -10.371 -5.482 1.00 95.19 92 VAL A C 1
ATOM 693 O O . VAL A 1 92 ? -10.836 -10.184 -6.346 1.00 95.19 92 VAL A O 1
ATOM 696 N N . ASP A 1 93 ? -10.147 -11.269 -4.505 1.00 94.44 93 ASP A N 1
ATOM 697 C CA . ASP A 1 93 ? -11.342 -12.111 -4.333 1.00 94.44 93 ASP A CA 1
ATOM 698 C C . ASP A 1 93 ? -12.544 -11.358 -3.725 1.00 94.44 93 ASP A C 1
ATOM 700 O O . ASP A 1 93 ? -13.629 -11.919 -3.578 1.00 94.44 93 ASP A O 1
ATOM 704 N N . GLY A 1 94 ? -12.366 -10.076 -3.390 1.00 95.00 94 GLY A N 1
ATOM 705 C CA . GLY A 1 94 ? -13.383 -9.217 -2.792 1.00 95.00 94 GLY A CA 1
ATOM 706 C C . GLY A 1 94 ? -13.452 -9.281 -1.267 1.00 95.00 94 GLY A C 1
ATOM 707 O O . GLY A 1 94 ? -14.169 -8.468 -0.678 1.00 95.00 94 GLY A O 1
ATOM 708 N N . SER A 1 95 ? -12.704 -10.178 -0.618 1.00 97.38 95 SER A N 1
ATOM 709 C CA . SER A 1 95 ? -12.562 -10.169 0.836 1.00 97.38 95 SER A CA 1
ATOM 710 C C . SER A 1 95 ? -11.818 -8.913 1.297 1.00 97.38 95 SER A C 1
ATOM 712 O O . SER A 1 95 ? -11.040 -8.304 0.556 1.00 97.38 95 SER A O 1
ATOM 714 N N . ALA A 1 96 ? -12.084 -8.481 2.527 1.00 98.06 96 ALA A N 1
ATOM 715 C CA . ALA A 1 96 ? -11.418 -7.325 3.101 1.00 98.06 96 ALA A CA 1
ATOM 716 C C . ALA A 1 96 ? -11.146 -7.549 4.578 1.00 98.06 96 ALA A C 1
ATOM 718 O O . ALA A 1 96 ? -12.049 -7.917 5.328 1.00 98.06 96 ALA A O 1
ATOM 719 N N . GLU A 1 97 ? -9.922 -7.265 5.002 1.00 97.88 97 GLU A N 1
ATOM 720 C CA . GLU A 1 97 ? -9.545 -7.426 6.394 1.00 97.88 97 GLU A CA 1
ATOM 721 C C . GLU A 1 97 ? -8.620 -6.310 6.883 1.00 97.88 97 GLU A C 1
ATOM 723 O O . GLU A 1 97 ? -7.967 -5.616 6.103 1.00 97.88 97 GLU A O 1
ATOM 728 N N . GLU A 1 98 ? -8.557 -6.137 8.202 1.00 98.12 98 GLU A N 1
ATOM 729 C CA . GLU A 1 98 ? -7.714 -5.125 8.828 1.00 98.12 98 GLU A CA 1
ATOM 730 C C . GLU A 1 98 ? -6.406 -5.712 9.353 1.00 98.12 98 GLU A C 1
ATOM 732 O O . GLU A 1 98 ? -6.354 -6.822 9.900 1.00 98.12 98 GLU A O 1
ATOM 737 N N . PHE A 1 99 ? -5.344 -4.934 9.191 1.00 98.19 99 PHE A N 1
ATOM 738 C CA . PHE A 1 99 ? -3.995 -5.282 9.601 1.00 98.19 99 PHE A CA 1
ATOM 739 C C . PHE A 1 99 ? -3.257 -4.059 10.133 1.00 98.19 99 PHE A C 1
ATOM 741 O O . PHE A 1 99 ? -3.647 -2.914 9.909 1.00 98.19 99 PHE A O 1
ATOM 748 N N . GLU A 1 100 ? -2.135 -4.316 10.787 1.00 97.81 100 GLU A N 1
ATOM 749 C CA . GLU A 1 100 ? -1.111 -3.323 11.065 1.00 97.81 100 GLU A CA 1
ATOM 750 C C . GLU A 1 100 ? 0.080 -3.530 10.130 1.00 97.81 100 GLU A C 1
ATOM 752 O O . GLU A 1 100 ? 0.496 -4.659 9.858 1.00 97.81 100 GLU A O 1
ATOM 757 N N . ILE A 1 101 ? 0.659 -2.433 9.658 1.00 97.25 101 ILE A N 1
ATOM 758 C CA . ILE A 1 101 ? 1.906 -2.417 8.895 1.00 97.25 101 ILE A CA 1
ATOM 759 C C . ILE A 1 101 ? 2.856 -1.395 9.514 1.00 97.25 101 ILE A C 1
ATOM 761 O O . ILE A 1 101 ? 2.412 -0.385 10.059 1.00 97.25 101 ILE A O 1
ATOM 765 N N . SER A 1 102 ? 4.168 -1.631 9.423 1.00 96.88 102 SER A N 1
ATOM 766 C CA . SER A 1 102 ? 5.146 -0.625 9.849 1.00 96.88 102 SER A CA 1
ATOM 767 C C . SER A 1 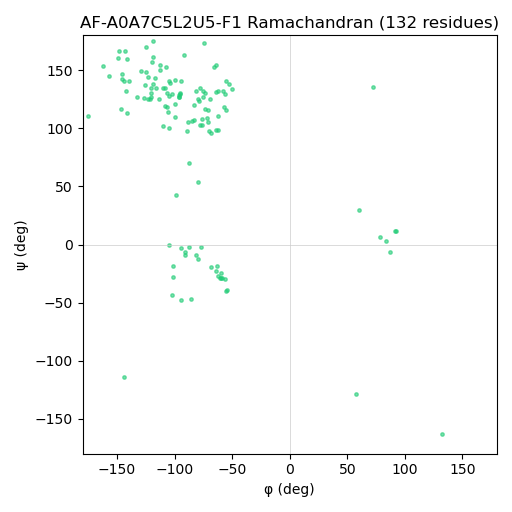102 ? 4.937 0.675 9.071 1.00 96.88 102 SER A C 1
ATOM 769 O O . SER A 1 102 ? 4.887 0.663 7.838 1.00 96.88 102 SER A O 1
ATOM 771 N N . ALA A 1 103 ? 4.894 1.803 9.781 1.00 96.69 103 ALA A N 1
ATOM 772 C CA . ALA A 1 103 ? 4.845 3.137 9.184 1.00 96.69 103 ALA A CA 1
ATOM 773 C C . ALA A 1 103 ? 6.028 3.384 8.235 1.00 96.69 103 ALA A C 1
ATOM 775 O O . ALA A 1 103 ? 5.892 4.101 7.246 1.00 96.69 103 ALA A O 1
ATOM 776 N N . THR A 1 104 ? 7.169 2.745 8.507 1.00 96.00 104 THR A N 1
ATOM 777 C CA . THR A 1 104 ? 8.407 2.872 7.730 1.00 96.00 104 THR A CA 1
ATOM 778 C C . THR A 1 104 ? 8.506 1.905 6.556 1.00 96.00 104 THR A C 1
ATOM 780 O O . THR A 1 104 ? 9.487 1.982 5.814 1.00 96.00 104 THR A O 1
ATOM 783 N N . THR A 1 105 ? 7.527 1.013 6.342 1.00 95.88 105 THR A N 1
ATOM 784 C CA . THR A 1 105 ? 7.534 0.132 5.165 1.00 95.88 105 THR A CA 1
ATOM 785 C C . THR A 1 105 ? 7.625 0.988 3.906 1.00 95.88 105 THR A C 1
ATOM 787 O O . THR A 1 105 ? 6.736 1.793 3.631 1.00 95.88 105 THR A O 1
ATOM 790 N N . ARG A 1 106 ? 8.735 0.839 3.180 1.00 95.88 106 ARG A N 1
ATOM 791 C CA . ARG A 1 106 ? 9.068 1.639 2.004 1.00 95.88 106 ARG A CA 1
ATOM 792 C C . ARG A 1 106 ? 8.622 0.915 0.750 1.00 95.88 106 ARG A C 1
ATOM 794 O O . ARG A 1 106 ? 9.025 -0.220 0.537 1.00 95.88 106 ARG A O 1
ATOM 801 N N . CYS A 1 107 ? 7.892 1.605 -0.107 1.00 95.50 107 CYS A N 1
ATOM 802 C CA . CYS A 1 107 ? 7.531 1.138 -1.429 1.00 95.50 107 CYS A CA 1
ATOM 803 C C . CYS A 1 107 ? 8.209 1.972 -2.513 1.00 95.50 107 CYS A C 1
ATOM 805 O O . CYS A 1 107 ? 8.507 3.152 -2.329 1.00 95.50 107 CYS A O 1
ATOM 807 N N . VAL A 1 108 ? 8.476 1.325 -3.641 1.00 95.44 108 VAL A N 1
ATOM 808 C CA . VAL A 1 108 ? 9.078 1.908 -4.835 1.00 95.44 108 VAL A CA 1
ATOM 809 C C . VAL A 1 108 ? 8.173 1.611 -6.018 1.00 95.44 108 VAL A C 1
ATOM 811 O O . VAL A 1 108 ? 7.661 0.498 -6.145 1.00 95.44 108 VAL A O 1
ATOM 814 N N . SER A 1 109 ? 7.973 2.613 -6.862 1.00 95.06 109 SER A N 1
ATOM 815 C CA . SER A 1 109 ? 7.132 2.546 -8.050 1.00 95.06 109 SER A CA 1
ATOM 816 C C . SER A 1 109 ? 7.691 3.459 -9.141 1.00 95.06 109 SER A C 1
ATOM 818 O O . SER A 1 109 ? 8.561 4.289 -8.874 1.0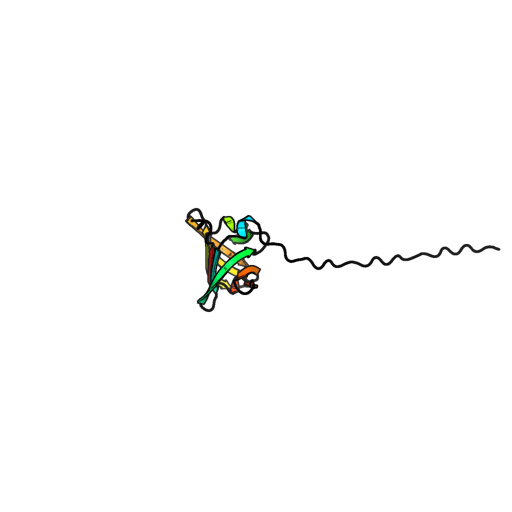0 95.06 109 SER A O 1
ATOM 820 N N . GLU A 1 110 ? 7.215 3.318 -10.370 1.00 94.56 110 GLU A N 1
ATOM 821 C CA . GLU A 1 110 ? 7.601 4.164 -11.496 1.00 94.56 110 GLU A CA 1
ATOM 822 C C . GLU A 1 110 ? 6.496 5.174 -11.810 1.00 94.56 110 GLU A C 1
ATOM 824 O O . GLU A 1 110 ? 5.304 4.872 -11.806 1.00 94.56 110 GLU A O 1
ATOM 829 N N . SER A 1 111 ? 6.896 6.402 -12.109 1.00 94.19 111 SER A N 1
ATOM 830 C CA . SER A 1 111 ? 6.026 7.464 -12.604 1.00 94.19 111 SER A CA 1
ATOM 831 C C . SER A 1 111 ? 6.483 7.905 -13.992 1.00 94.19 111 SER A C 1
ATOM 833 O O . SER A 1 111 ? 7.547 7.520 -14.472 1.00 94.19 111 SER A O 1
ATOM 835 N N . ARG A 1 112 ? 5.718 8.802 -14.621 1.00 91.19 112 ARG A N 1
ATOM 836 C CA . ARG A 1 112 ? 6.104 9.407 -15.908 1.00 91.19 112 ARG A CA 1
ATOM 837 C C . ARG A 1 112 ? 7.423 10.186 -15.857 1.00 91.19 112 ARG A C 1
ATOM 839 O O . ARG A 1 112 ? 8.036 10.372 -16.899 1.00 91.19 112 ARG A O 1
ATOM 846 N N . VAL A 1 113 ? 7.824 10.669 -14.681 1.00 90.88 113 VAL A N 1
ATOM 847 C CA . VAL A 1 113 ? 9.021 11.508 -14.500 1.00 90.88 113 VAL A CA 1
ATOM 848 C C . VAL A 1 113 ? 10.195 10.751 -13.871 1.00 90.88 113 VAL A C 1
ATOM 850 O O . VAL A 1 113 ? 11.258 11.332 -13.684 1.00 90.88 113 VAL A O 1
ATOM 853 N N . GLY A 1 114 ? 10.022 9.464 -13.552 1.00 92.50 114 GLY A N 1
ATOM 854 C CA . GLY A 1 114 ? 11.052 8.623 -12.941 1.00 92.50 114 GLY A CA 1
ATOM 855 C C . GLY A 1 114 ? 10.546 7.818 -11.747 1.00 92.50 114 GLY A C 1
ATOM 856 O O . GLY A 1 114 ? 9.341 7.647 -11.551 1.00 92.50 114 GLY A O 1
ATOM 857 N N . THR A 1 115 ? 11.478 7.315 -10.943 1.00 93.69 115 THR A N 1
ATOM 858 C CA . THR A 1 115 ? 11.190 6.460 -9.786 1.00 93.69 115 THR A CA 1
ATOM 859 C C . THR A 1 115 ? 10.631 7.260 -8.614 1.00 93.69 115 THR A C 1
ATOM 861 O O . THR A 1 115 ? 11.208 8.261 -8.197 1.00 93.69 115 THR A O 1
ATOM 864 N N . VAL A 1 116 ? 9.544 6.767 -8.026 1.00 94.81 116 VAL A N 1
ATOM 865 C CA . VAL A 1 116 ? 8.935 7.300 -6.806 1.00 94.81 116 VAL A CA 1
ATOM 866 C C . VAL A 1 116 ? 9.199 6.330 -5.660 1.00 94.81 116 VAL A C 1
ATOM 868 O O . VAL A 1 116 ? 9.060 5.117 -5.806 1.00 94.81 116 VAL A O 1
ATOM 871 N N . SER A 1 117 ? 9.598 6.865 -4.509 1.00 95.38 117 SER A N 1
ATOM 872 C CA . SER A 1 117 ? 9.687 6.130 -3.246 1.00 95.38 117 SER A CA 1
ATOM 873 C C . SER A 1 117 ? 8.758 6.774 -2.233 1.00 95.38 117 SER A C 1
ATOM 875 O O . SER A 1 117 ? 8.725 7.997 -2.151 1.00 95.38 117 SER A O 1
ATOM 877 N N . PHE A 1 118 ? 8.048 5.962 -1.462 1.00 95.88 118 PHE A N 1
ATOM 878 C CA . PHE A 1 118 ? 7.134 6.440 -0.428 1.00 95.88 118 PHE A CA 1
ATOM 879 C C . PHE A 1 118 ? 7.048 5.443 0.728 1.00 95.88 118 PHE A C 1
ATOM 881 O O . PHE A 1 118 ? 7.381 4.263 0.576 1.00 95.88 118 PHE A O 1
ATOM 888 N N . HIS A 1 119 ? 6.593 5.912 1.881 1.00 96.94 119 HIS A N 1
ATOM 889 C CA . HIS A 1 119 ? 6.350 5.102 3.069 1.00 96.94 119 HIS A CA 1
ATOM 890 C C . HIS A 1 119 ? 4.855 4.913 3.322 1.00 96.94 119 HIS A C 1
ATOM 892 O O . HIS A 1 119 ? 4.044 5.771 2.990 1.00 96.94 119 HIS A O 1
ATOM 898 N N . MET A 1 120 ? 4.470 3.810 3.969 1.00 96.44 120 MET A N 1
ATOM 899 C CA . MET A 1 120 ? 3.055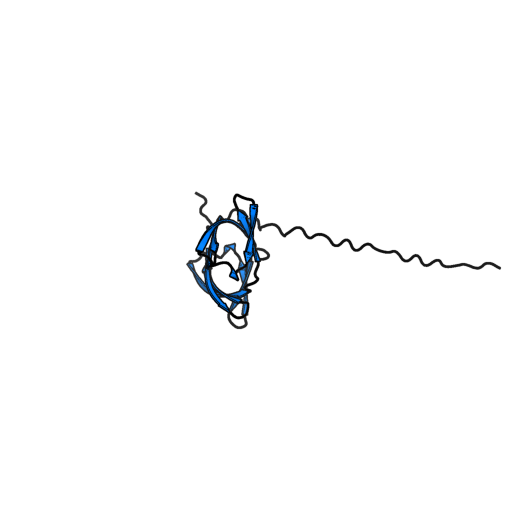 3.538 4.274 1.00 96.44 120 MET A CA 1
ATOM 900 C C . MET A 1 120 ? 2.391 4.625 5.128 1.00 96.44 120 MET A C 1
ATOM 902 O O . MET A 1 120 ? 1.191 4.845 4.999 1.00 96.44 120 MET A O 1
ATOM 906 N N . ALA A 1 121 ? 3.156 5.330 5.966 1.00 96.81 121 ALA A N 1
ATOM 907 C CA . ALA A 1 121 ? 2.660 6.472 6.736 1.00 96.81 121 ALA A CA 1
ATOM 908 C C . ALA A 1 121 ? 2.216 7.667 5.876 1.00 96.81 121 ALA A C 1
ATOM 910 O O . ALA A 1 121 ? 1.435 8.495 6.335 1.00 96.81 121 ALA A O 1
ATOM 911 N N . GLU A 1 122 ? 2.724 7.765 4.649 1.00 97.00 122 GLU A N 1
ATOM 912 C CA . GLU A 1 122 ? 2.482 8.882 3.732 1.00 97.00 122 GLU A CA 1
ATOM 913 C C . GLU A 1 122 ? 1.268 8.625 2.833 1.00 97.00 122 GLU A C 1
ATOM 915 O O . GLU A 1 122 ? 0.859 9.509 2.084 1.00 97.00 122 GLU A O 1
ATOM 920 N N . ILE A 1 123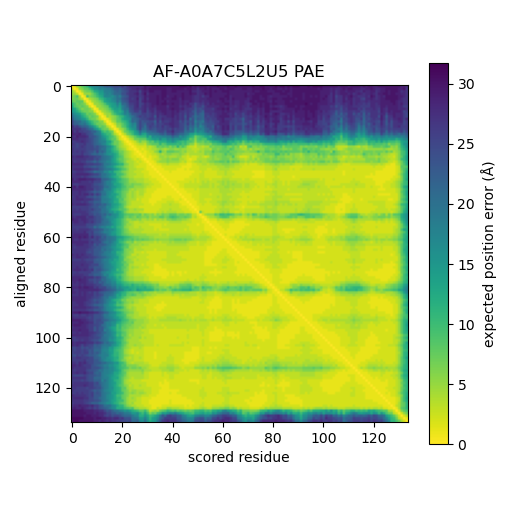 ? 0.681 7.426 2.892 1.00 97.19 123 ILE A N 1
ATOM 921 C CA . ILE A 1 123 ? -0.388 7.002 1.993 1.00 97.19 123 ILE A CA 1
ATOM 922 C C . ILE A 1 123 ? -1.729 6.992 2.718 1.00 97.19 123 ILE A C 1
ATOM 924 O O . ILE A 1 123 ? -1.884 6.385 3.779 1.00 97.19 123 ILE A O 1
ATOM 928 N N . ARG A 1 124 ? -2.731 7.623 2.103 1.00 98.00 124 ARG A N 1
ATOM 929 C CA . ARG A 1 124 ? -4.134 7.513 2.511 1.00 98.00 124 ARG A CA 1
ATOM 930 C C . ARG A 1 124 ? -4.792 6.302 1.865 1.00 98.00 124 ARG A C 1
ATOM 932 O O . ARG A 1 124 ? -5.452 5.523 2.545 1.00 98.00 124 ARG A O 1
ATOM 939 N N . GLU A 1 125 ? -4.593 6.138 0.562 1.00 98.31 125 GLU A N 1
ATOM 940 C CA . GLU A 1 125 ? -5.153 5.035 -0.214 1.00 98.31 125 GLU A CA 1
ATOM 941 C C . GLU A 1 125 ? -4.193 4.601 -1.324 1.00 98.31 125 GLU A C 1
ATOM 943 O O . GLU A 1 125 ? -3.539 5.430 -1.954 1.00 98.31 125 GLU A O 1
ATOM 948 N N . MET A 1 126 ? -4.128 3.298 -1.572 1.00 97.75 126 MET A N 1
ATOM 949 C CA . MET A 1 126 ? -3.410 2.690 -2.683 1.00 97.75 126 MET A CA 1
ATOM 950 C C . MET A 1 126 ? -4.320 1.675 -3.366 1.00 97.75 126 MET A C 1
ATOM 952 O O . MET A 1 126 ? -4.832 0.767 -2.720 1.00 97.75 126 MET A O 1
ATOM 956 N N . GLU A 1 127 ? -4.481 1.792 -4.674 1.00 97.56 127 GLU A N 1
ATOM 957 C CA . GLU A 1 127 ? -5.279 0.887 -5.493 1.00 97.56 127 GLU A CA 1
ATOM 958 C C . GLU A 1 127 ? -4.401 0.266 -6.579 1.00 97.56 127 GLU A C 1
ATOM 960 O O . GLU A 1 127 ? -3.737 0.980 -7.335 1.00 97.56 127 GLU A O 1
ATOM 965 N N . LEU A 1 128 ? -4.383 -1.065 -6.642 1.00 95.38 128 LEU A N 1
ATOM 966 C CA . LEU A 1 128 ? -3.650 -1.842 -7.634 1.00 95.38 128 LEU A CA 1
ATOM 967 C C . LEU A 1 128 ? -4.636 -2.278 -8.719 1.00 95.38 128 LEU A C 1
ATOM 969 O O . LEU A 1 128 ? -5.487 -3.141 -8.509 1.00 95.38 128 LEU A O 1
ATOM 973 N N . LEU A 1 129 ? -4.495 -1.688 -9.900 1.00 90.56 129 LEU A N 1
ATOM 974 C CA . LEU A 1 129 ? -5.351 -1.929 -11.058 1.00 90.56 129 LEU A CA 1
ATOM 975 C C . LEU A 1 129 ? -4.799 -3.119 -11.852 1.00 90.56 129 LEU A C 1
ATOM 977 O O . LEU A 1 129 ? -4.216 -2.975 -12.930 1.00 90.56 129 LEU A O 1
ATOM 981 N N . GLN A 1 130 ? -4.918 -4.306 -11.264 1.00 78.06 130 GLN A N 1
ATOM 982 C CA . GLN A 1 130 ? -4.498 -5.560 -11.881 1.00 78.06 130 GLN A CA 1
ATOM 983 C C . GLN A 1 130 ? -5.578 -6.017 -12.871 1.00 78.06 130 GLN A C 1
ATOM 985 O O . GLN A 1 130 ? -6.740 -6.146 -12.498 1.00 78.06 130 GLN A O 1
ATOM 990 N N . GLY A 1 131 ? -5.213 -6.252 -14.134 1.00 60.28 131 GLY A N 1
ATOM 991 C CA . GLY A 1 131 ? -6.135 -6.840 -15.114 1.00 60.28 131 GLY A CA 1
ATOM 992 C C . GLY A 1 131 ? -6.970 -5.873 -15.963 1.00 60.28 131 GLY A C 1
ATOM 993 O O . GLY A 1 131 ? -7.821 -6.343 -16.708 1.00 60.28 131 GLY A O 1
ATOM 994 N N . GLU A 1 132 ? -6.697 -4.562 -15.987 1.00 46.81 132 GLU A N 1
ATOM 995 C CA . GLU A 1 132 ? -7.169 -3.705 -17.096 1.00 46.81 132 GLU A CA 1
ATOM 996 C C . GLU A 1 132 ? -6.261 -3.863 -18.333 1.00 46.81 132 GLU A C 1
ATOM 998 O O . GLU A 1 132 ? -5.696 -2.902 -18.861 1.00 46.81 132 GLU A O 1
ATOM 1003 N N . SER A 1 133 ? -6.079 -5.108 -18.772 1.00 36.69 133 SER A N 1
ATOM 1004 C CA . SER A 1 133 ? -5.641 -5.417 -20.128 1.00 36.69 133 SER A CA 1
ATOM 1005 C C . SER A 1 133 ? -6.925 -5.538 -20.944 1.00 36.69 133 SER A C 1
ATOM 1007 O O . SER A 1 133 ? -7.641 -6.531 -20.835 1.00 36.69 133 SER A O 1
ATOM 1009 N N . ARG A 1 134 ? -7.287 -4.455 -21.636 1.00 35.06 134 ARG A N 1
ATOM 1010 C CA . ARG A 1 134 ? -8.241 -4.533 -22.746 1.00 35.06 134 ARG A CA 1
ATOM 1011 C C . ARG A 1 134 ? -7.511 -5.038 -23.975 1.00 35.06 134 ARG A C 1
ATOM 1013 O O . ARG A 1 134 ? -6.377 -4.552 -24.186 1.00 35.06 134 ARG A O 1
#

Mean predicted aligned error: 9.4 Å

Solvent-accessible surface area (backbone atoms only — not comparable to full-atom values): 7821 Å² total; per-residue (Å²): 143,83,87,82,83,83,81,82,80,83,79,82,77,83,82,77,80,72,81,73,72,78,80,74,62,48,78,90,31,46,80,31,37,32,43,36,27,30,67,89,65,56,77,46,76,34,33,21,48,29,53,60,92,41,33,44,68,32,30,54,87,94,47,76,44,80,43,52,50,90,49,42,31,35,39,37,55,75,50,76,58,95,67,28,27,36,29,40,40,30,32,71,89,68,52,69,50,74,34,34,31,52,24,74,46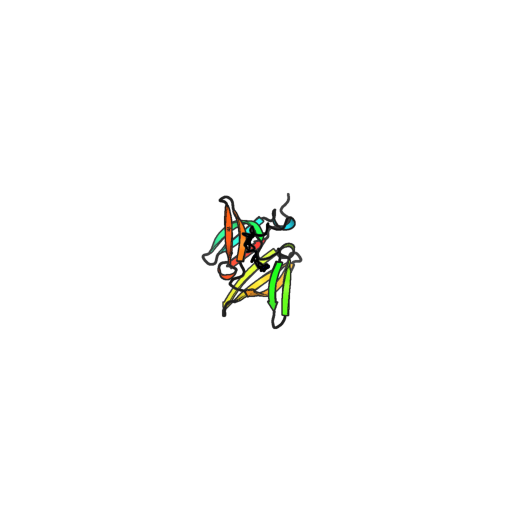,43,34,40,33,35,41,96,91,43,81,44,74,51,36,52,66,48,38,35,34,39,37,45,52,73,78,84,75,127

Radius of gyration: 22.48 Å; Cα contacts (8 Å, |Δi|>4): 259; chains: 1; bounding box: 89×35×40 Å

Foldseek 3Di:
DDDDDDDDDDDDDDPPPPPDDPDDQDPLQQAWWKWFQWPVRDIAIFGTKDLDNQWFFWDDPPDTDTHHPQQFFKKAFDDDDDQWTWIWTQGPVRDIDITIGGQARKMWTAHPVGIDIDGPVGTRMMGTRPPPPD

Organism: Aquifex aeolicus (NCBI:txid63363)